Protein AF-A0A942T7T0-F1 (afdb_monomer)

Foldseek 3Di:
DPDPVCVVLVVLLVVLLVQLVVLCVVPVVDDLVVSLVVSLCQQVVLLVCLVVDDPVLVVLCVDPVSCVRSPHDHDPVSSVSSNVSSVVSSVVVVVVVVVVVVD

Structure (mmCIF, N/CA/C/O backbone):
data_AF-A0A942T7T0-F1
#
_entry.id   AF-A0A942T7T0-F1
#
loop_
_atom_site.group_PDB
_atom_site.id
_atom_site.type_symbol
_atom_site.label_atom_id
_atom_site.label_alt_id
_atom_site.label_comp_id
_atom_site.label_asym_id
_atom_site.label_entity_id
_atom_site.label_seq_id
_atom_site.pdbx_PDB_ins_code
_atom_site.Cartn_x
_atom_site.Cartn_y
_atom_site.Cartn_z
_atom_site.occupancy
_atom_site.B_iso_or_equiv
_atom_site.auth_seq_id
_atom_site.auth_comp_id
_atom_site.auth_asym_id
_atom_site.auth_atom_id
_atom_site.pdbx_PDB_model_num
ATOM 1 N N . MET A 1 1 ? 23.945 5.299 4.711 1.00 52.44 1 MET A N 1
ATOM 2 C CA . MET A 1 1 ? 23.262 4.525 3.656 1.00 52.44 1 MET A CA 1
ATOM 3 C C . MET A 1 1 ? 22.409 3.488 4.354 1.00 52.44 1 MET A C 1
ATOM 5 O O . MET A 1 1 ? 22.953 2.742 5.158 1.00 52.44 1 MET A O 1
ATOM 9 N N . LEU A 1 2 ? 21.089 3.521 4.168 1.00 56.84 2 LEU A N 1
ATOM 10 C CA . LEU A 1 2 ? 20.226 2.470 4.708 1.00 56.84 2 LEU A CA 1
ATOM 11 C C . LEU A 1 2 ? 20.533 1.166 3.955 1.00 56.84 2 LEU A C 1
ATOM 13 O O . LEU A 1 2 ? 20.791 1.235 2.752 1.00 56.84 2 LEU A O 1
ATOM 17 N N . PRO A 1 3 ? 20.547 0.001 4.626 1.00 74.06 3 PRO A N 1
ATOM 18 C CA . PRO A 1 3 ? 20.703 -1.277 3.942 1.00 74.06 3 PRO A CA 1
ATOM 19 C C . PRO A 1 3 ? 19.660 -1.373 2.814 1.00 74.06 3 PRO A C 1
ATOM 21 O O . PRO A 1 3 ? 18.491 -1.104 3.098 1.00 74.06 3 PRO A O 1
ATOM 24 N N . PRO A 1 4 ? 20.027 -1.753 1.575 1.00 65.62 4 PRO A N 1
ATOM 25 C CA . PRO A 1 4 ? 19.097 -1.801 0.437 1.00 65.62 4 PRO A CA 1
ATOM 26 C C . PRO A 1 4 ? 17.852 -2.638 0.745 1.00 65.62 4 PRO A C 1
ATOM 28 O O . PRO A 1 4 ? 16.728 -2.227 0.496 1.00 65.62 4 PRO A O 1
ATOM 31 N N . PHE A 1 5 ? 18.057 -3.749 1.456 1.00 62.66 5 PHE A N 1
ATOM 32 C CA . PHE A 1 5 ? 16.984 -4.591 1.965 1.00 62.66 5 PHE A CA 1
ATOM 33 C C . PHE A 1 5 ? 16.004 -3.822 2.863 1.00 62.66 5 PHE A C 1
ATOM 35 O O . PHE A 1 5 ? 14.798 -3.988 2.747 1.00 62.66 5 PHE A O 1
ATOM 42 N N . LEU A 1 6 ? 16.485 -2.960 3.757 1.00 62.91 6 LEU A N 1
ATOM 43 C CA . LEU A 1 6 ? 15.595 -2.206 4.634 1.00 62.91 6 LEU A CA 1
ATOM 44 C C . LEU A 1 6 ? 14.839 -1.117 3.865 1.00 62.91 6 LEU A C 1
ATOM 46 O O . LEU A 1 6 ? 13.671 -0.892 4.151 1.00 62.91 6 LEU A O 1
ATOM 50 N N . ALA A 1 7 ? 15.489 -0.466 2.898 1.00 67.88 7 ALA A N 1
ATOM 51 C CA . ALA A 1 7 ? 14.874 0.581 2.088 1.00 67.88 7 ALA A CA 1
ATOM 52 C C . ALA A 1 7 ? 13.739 0.032 1.207 1.00 67.88 7 ALA A C 1
ATOM 54 O O . ALA A 1 7 ? 12.646 0.597 1.222 1.00 67.88 7 ALA A O 1
ATOM 55 N N . ASP A 1 8 ? 13.964 -1.102 0.539 1.00 64.88 8 ASP A N 1
ATOM 56 C CA . ASP A 1 8 ? 12.968 -1.706 -0.354 1.00 64.88 8 ASP A CA 1
ATOM 57 C C . ASP A 1 8 ? 11.800 -2.314 0.441 1.00 64.88 8 ASP A C 1
ATOM 59 O O . ASP A 1 8 ? 10.637 -2.010 0.193 1.00 64.88 8 ASP A O 1
ATOM 63 N N . ASN A 1 9 ? 12.089 -3.099 1.490 1.00 69.69 9 ASN A N 1
ATOM 64 C CA . ASN A 1 9 ? 11.036 -3.747 2.283 1.00 69.69 9 ASN A CA 1
ATOM 65 C C . ASN A 1 9 ? 10.213 -2.743 3.116 1.00 69.69 9 ASN A C 1
ATOM 67 O O . ASN A 1 9 ? 9.014 -2.948 3.319 1.00 69.69 9 ASN A O 1
ATOM 71 N N . ALA A 1 10 ? 10.841 -1.684 3.643 1.00 72.88 10 ALA A N 1
ATOM 72 C CA . ALA A 1 10 ? 10.126 -0.678 4.427 1.00 72.88 10 ALA A CA 1
ATOM 73 C C . ALA A 1 10 ? 9.283 0.240 3.537 1.00 72.88 10 ALA A C 1
ATOM 75 O O . ALA A 1 10 ? 8.212 0.664 3.972 1.00 72.88 10 ALA A O 1
ATOM 76 N N . GLY A 1 11 ? 9.733 0.520 2.308 1.00 77.12 11 GLY A N 1
ATOM 77 C CA . GLY A 1 11 ? 8.985 1.307 1.330 1.00 77.12 11 GLY A CA 1
ATOM 78 C C . GLY A 1 11 ? 7.618 0.696 1.032 1.00 77.12 11 GLY A C 1
ATOM 79 O O . GLY A 1 11 ? 6.599 1.359 1.224 1.00 77.12 11 GLY A O 1
ATOM 80 N N . ASP A 1 12 ? 7.584 -0.589 0.681 1.00 79.19 12 ASP A N 1
ATOM 81 C CA . ASP A 1 12 ? 6.341 -1.309 0.371 1.00 79.19 12 ASP A CA 1
ATOM 82 C C . ASP A 1 12 ? 5.387 -1.382 1.564 1.00 79.19 12 ASP A C 1
ATOM 84 O O . ASP A 1 12 ? 4.179 -1.162 1.436 1.00 79.19 12 ASP A O 1
ATOM 88 N N . ALA A 1 13 ? 5.926 -1.659 2.755 1.00 76.88 13 ALA A N 1
ATOM 89 C CA . ALA A 1 13 ? 5.135 -1.715 3.978 1.00 76.88 13 ALA A CA 1
ATOM 90 C C . ALA A 1 13 ? 4.528 -0.343 4.328 1.00 76.88 13 ALA A C 1
ATOM 92 O O . ALA A 1 13 ? 3.352 -0.263 4.697 1.00 76.88 13 ALA A O 1
ATOM 93 N N . LEU A 1 14 ? 5.301 0.740 4.183 1.00 79.88 14 LEU A N 1
ATOM 94 C CA . LEU A 1 14 ? 4.831 2.111 4.401 1.00 79.88 14 LEU A CA 1
ATOM 95 C C . LEU A 1 14 ? 3.800 2.531 3.354 1.00 79.88 14 LEU A C 1
ATOM 97 O O . LEU A 1 14 ? 2.793 3.148 3.705 1.00 79.88 14 LEU A O 1
ATOM 101 N N . TRP A 1 15 ? 4.013 2.169 2.090 1.00 84.31 15 TRP A N 1
ATOM 102 C CA . TRP A 1 15 ? 3.068 2.442 1.015 1.00 84.31 15 TRP A CA 1
ATOM 103 C C . TRP A 1 15 ? 1.729 1.730 1.255 1.00 84.31 15 TRP A C 1
ATOM 105 O O . TRP A 1 15 ? 0.676 2.366 1.205 1.00 84.31 15 TRP A O 1
ATOM 115 N N . ALA A 1 16 ? 1.745 0.452 1.643 1.00 82.81 16 ALA A N 1
ATOM 116 C CA . ALA A 1 16 ? 0.522 -0.270 1.998 1.00 82.81 16 ALA A CA 1
ATOM 117 C C . ALA A 1 16 ? -0.181 0.320 3.228 1.00 82.81 16 ALA A C 1
ATOM 119 O O . ALA A 1 16 ? -1.412 0.407 3.266 1.00 82.81 16 ALA A O 1
ATOM 120 N N . MET A 1 17 ? 0.584 0.784 4.220 1.00 78.94 17 MET A N 1
ATOM 121 C CA . MET A 1 17 ? 0.020 1.500 5.363 1.00 78.94 17 MET A CA 1
ATOM 122 C C . MET A 1 17 ? -0.643 2.817 4.929 1.00 78.94 17 MET A C 1
ATOM 124 O O . MET A 1 17 ? -1.728 3.141 5.413 1.00 78.94 17 MET A O 1
ATOM 128 N N . MET A 1 18 ? -0.049 3.551 3.984 1.00 85.31 18 MET A N 1
ATOM 129 C CA . MET A 1 18 ? -0.628 4.771 3.413 1.00 85.31 18 MET A CA 1
ATOM 130 C C . MET A 1 18 ? -1.946 4.489 2.681 1.00 85.31 18 MET A C 1
ATOM 132 O O . MET A 1 18 ? -2.916 5.224 2.876 1.00 85.31 18 MET A O 1
ATOM 136 N N . VAL A 1 19 ? -2.020 3.403 1.905 1.00 84.75 19 VAL A N 1
ATOM 137 C CA . VAL A 1 19 ? -3.263 2.951 1.255 1.00 84.75 19 VAL A CA 1
ATOM 138 C C . VAL A 1 19 ? -4.345 2.660 2.300 1.00 84.75 19 VAL A C 1
ATOM 140 O O . VAL A 1 19 ? -5.462 3.173 2.184 1.00 84.75 19 VAL A O 1
ATOM 143 N N . TYR A 1 20 ? -4.008 1.921 3.363 1.00 84.81 20 TYR A N 1
ATOM 144 C CA . TYR A 1 20 ? -4.932 1.654 4.470 1.00 84.81 20 TYR A CA 1
ATOM 145 C C . TYR A 1 20 ? -5.447 2.931 5.134 1.00 84.81 20 TYR A C 1
ATOM 147 O O . TYR A 1 20 ? -6.656 3.084 5.327 1.00 84.81 20 TYR A O 1
ATOM 155 N N . LEU A 1 21 ? -4.553 3.867 5.454 1.00 81.31 21 LEU A N 1
ATOM 156 C CA . LEU A 1 21 ? -4.927 5.148 6.050 1.00 81.31 21 LEU A CA 1
ATOM 157 C C . LEU A 1 21 ? -5.815 5.974 5.111 1.00 81.31 21 LEU A C 1
ATOM 159 O O . LEU A 1 21 ? -6.780 6.578 5.576 1.00 81.31 21 LEU A O 1
ATOM 163 N N . GLY A 1 22 ? -5.554 5.946 3.801 1.00 86.06 22 GLY A N 1
ATOM 164 C CA . GLY A 1 22 ? -6.406 6.576 2.791 1.00 86.06 22 GLY A CA 1
ATOM 165 C C . GLY A 1 22 ? -7.830 6.016 2.802 1.00 86.06 22 GLY A C 1
ATOM 166 O O . GLY A 1 22 ? -8.800 6.771 2.915 1.00 86.06 22 GLY A O 1
ATOM 167 N N . PHE A 1 23 ? -7.977 4.688 2.787 1.00 83.25 23 PHE A N 1
ATOM 168 C CA . PHE A 1 23 ? -9.291 4.053 2.923 1.00 83.25 23 PHE A CA 1
ATOM 169 C C . PHE A 1 23 ? -9.941 4.346 4.274 1.00 83.25 23 PHE A C 1
ATOM 171 O O . PHE A 1 23 ? -11.150 4.572 4.334 1.00 83.25 23 PHE A O 1
ATOM 178 N N . ARG A 1 24 ? -9.164 4.379 5.359 1.00 80.25 24 ARG A N 1
ATOM 179 C CA . ARG A 1 24 ? -9.676 4.673 6.699 1.00 80.25 24 ARG A CA 1
ATOM 180 C C . ARG A 1 24 ? -10.186 6.107 6.821 1.00 80.25 24 ARG A C 1
ATOM 182 O O . ARG A 1 24 ? -11.228 6.313 7.444 1.00 80.25 24 ARG A O 1
ATOM 189 N N . PHE A 1 25 ? -9.501 7.062 6.198 1.00 83.50 25 PHE A N 1
ATOM 190 C CA . PHE A 1 25 ? -9.921 8.458 6.115 1.00 83.50 25 PHE A CA 1
ATOM 191 C C . PHE A 1 25 ? -11.234 8.598 5.331 1.00 83.50 25 PHE A C 1
ATOM 193 O O . PHE A 1 25 ? -12.191 9.190 5.829 1.00 83.50 25 PHE A O 1
ATOM 200 N N . LEU A 1 26 ? -11.327 7.973 4.151 1.00 81.38 26 LEU A N 1
ATOM 201 C CA . LEU A 1 26 ? -12.543 7.993 3.325 1.00 81.38 26 LEU A CA 1
ATOM 202 C C . LEU A 1 26 ? -13.727 7.272 3.993 1.00 81.38 26 LEU A C 1
ATOM 204 O O . LEU A 1 26 ? -14.879 7.685 3.862 1.00 81.38 26 LEU A O 1
ATOM 208 N N . LEU A 1 27 ? -13.454 6.196 4.732 1.00 79.19 27 LEU A N 1
ATOM 209 C CA . LEU A 1 27 ? -14.456 5.328 5.350 1.00 79.19 27 LEU A CA 1
ATOM 210 C C . LEU A 1 27 ? -14.480 5.471 6.874 1.00 79.19 27 LEU A C 1
ATOM 212 O O . LEU A 1 27 ? -14.704 4.492 7.592 1.00 79.19 27 LEU A O 1
ATOM 216 N N . PHE A 1 28 ? -14.301 6.692 7.387 1.00 72.06 28 PHE A N 1
ATOM 217 C CA . PHE A 1 28 ? -14.153 6.928 8.827 1.00 72.06 28 PHE A CA 1
ATOM 218 C C . PHE A 1 28 ? -15.335 6.401 9.673 1.00 72.06 28 PHE A C 1
ATOM 220 O O . PHE A 1 28 ? -15.141 5.990 10.818 1.00 72.06 28 PHE A O 1
ATOM 227 N N . ARG A 1 29 ? -16.552 6.349 9.102 1.00 67.12 29 ARG A N 1
ATOM 228 C CA . ARG A 1 29 ? -17.776 5.816 9.745 1.00 67.12 29 ARG A CA 1
ATOM 229 C C . ARG A 1 29 ? -17.997 4.311 9.578 1.00 67.12 29 ARG A C 1
ATOM 231 O O . ARG A 1 29 ? -18.912 3.768 10.195 1.00 67.12 29 ARG A O 1
ATOM 238 N N . LYS A 1 30 ? -17.254 3.633 8.703 1.00 74.88 30 LYS A N 1
ATOM 239 C CA . LYS A 1 30 ? -17.436 2.195 8.443 1.00 74.88 30 LYS A CA 1
ATOM 240 C C . LYS A 1 30 ? -16.520 1.367 9.350 1.00 74.88 30 LYS A C 1
ATOM 242 O O . LYS A 1 30 ? -15.624 1.887 10.008 1.00 74.88 30 LYS A O 1
ATOM 247 N N . ARG A 1 31 ? -16.779 0.057 9.414 1.00 79.06 31 ARG A N 1
ATOM 248 C CA . ARG A 1 31 ? -16.013 -0.882 10.248 1.00 79.06 31 ARG A CA 1
ATOM 249 C C . ARG A 1 31 ? -14.552 -0.932 9.781 1.00 79.06 31 ARG A C 1
ATOM 251 O O . ARG A 1 31 ? -14.310 -0.979 8.579 1.00 79.06 31 ARG A O 1
ATOM 258 N N . ILE A 1 32 ? -13.609 -1.032 10.725 1.00 77.88 32 ILE A N 1
ATOM 259 C CA . ILE A 1 32 ? -12.165 -1.215 10.453 1.00 77.88 32 ILE A CA 1
ATOM 260 C C . ILE A 1 32 ? -11.923 -2.347 9.444 1.00 77.88 32 ILE A C 1
ATOM 262 O O . ILE A 1 32 ? -11.149 -2.196 8.505 1.00 77.88 32 ILE A O 1
ATOM 266 N N . LEU A 1 33 ? -12.653 -3.459 9.593 1.00 78.19 33 LEU A N 1
ATOM 267 C CA . LEU A 1 33 ? -12.557 -4.615 8.697 1.00 78.19 33 LEU A CA 1
ATOM 268 C C . LEU A 1 33 ? -12.846 -4.268 7.230 1.00 78.19 33 LEU A C 1
ATOM 270 O O . LEU A 1 33 ? -12.251 -4.863 6.341 1.00 78.19 33 LEU A O 1
ATOM 274 N N . THR A 1 34 ? -13.728 -3.302 6.960 1.00 82.81 34 THR A N 1
ATOM 275 C CA . 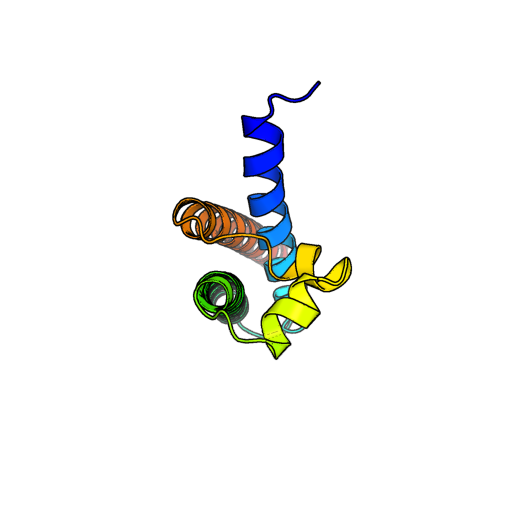THR A 1 34 ? -14.033 -2.872 5.591 1.00 82.81 34 THR A CA 1
ATOM 276 C C . THR A 1 34 ? -12.848 -2.135 4.970 1.00 82.81 34 THR A C 1
ATOM 278 O O . THR A 1 34 ? -12.486 -2.436 3.838 1.00 82.81 34 THR A O 1
ATOM 281 N N . ALA A 1 35 ? -12.214 -1.217 5.706 1.00 83.12 35 ALA A N 1
ATOM 282 C CA . ALA A 1 35 ? -11.021 -0.515 5.227 1.00 83.12 35 ALA A CA 1
ATOM 283 C C . ALA A 1 35 ? -9.845 -1.485 5.020 1.00 83.12 35 ALA A C 1
ATOM 285 O O . ALA A 1 35 ? -9.158 -1.408 4.004 1.00 83.12 35 ALA A O 1
ATOM 286 N N . LEU A 1 36 ? -9.669 -2.446 5.934 1.00 85.12 36 LEU A N 1
ATOM 287 C CA . LEU A 1 36 ? -8.661 -3.504 5.839 1.00 85.12 36 LEU A CA 1
ATOM 288 C C . LEU A 1 36 ? -8.842 -4.335 4.559 1.00 85.12 36 LEU A C 1
ATOM 290 O O . LEU A 1 36 ? -7.915 -4.435 3.758 1.00 85.12 36 LEU A O 1
ATOM 294 N N . LEU A 1 37 ? -10.040 -4.888 4.343 1.00 85.75 37 LEU A N 1
ATOM 295 C CA . LEU A 1 37 ? -10.327 -5.729 3.176 1.00 85.75 37 LEU A CA 1
ATOM 296 C C . LEU A 1 37 ? -10.185 -4.963 1.860 1.00 85.75 37 LEU A C 1
ATOM 298 O O . LEU A 1 37 ? -9.604 -5.491 0.919 1.00 85.75 37 LEU A O 1
ATOM 302 N N . LEU A 1 38 ? -10.675 -3.721 1.793 1.00 86.75 38 LEU A N 1
ATOM 303 C CA . LEU A 1 38 ? -10.537 -2.897 0.590 1.00 86.75 38 LEU A CA 1
ATOM 304 C C . LEU A 1 38 ? -9.074 -2.597 0.269 1.00 86.75 38 LEU A C 1
ATOM 306 O O . LEU A 1 38 ? -8.688 -2.680 -0.891 1.00 86.75 38 LEU A O 1
ATOM 310 N N . SER A 1 39 ? -8.261 -2.319 1.289 1.00 85.75 39 SER A N 1
ATOM 311 C CA . SER A 1 39 ? -6.825 -2.080 1.111 1.00 85.75 39 SER A CA 1
ATOM 312 C C . SER A 1 39 ? -6.116 -3.326 0.587 1.00 85.75 39 SER A C 1
ATOM 314 O O . SER A 1 39 ? -5.353 -3.227 -0.366 1.00 85.75 39 SER A O 1
ATOM 316 N N . LEU A 1 40 ? -6.420 -4.505 1.146 1.00 86.38 40 LEU A N 1
ATOM 317 C CA . LEU A 1 40 ? -5.855 -5.773 0.671 1.00 86.38 40 LEU A CA 1
ATOM 318 C C . LEU A 1 40 ? -6.254 -6.067 -0.775 1.00 86.38 40 LEU A C 1
ATOM 320 O O . LEU A 1 40 ? -5.391 -6.370 -1.593 1.00 86.38 40 LEU A O 1
ATOM 324 N N . ILE A 1 41 ? -7.546 -5.953 -1.097 1.00 88.88 41 ILE A N 1
ATOM 325 C CA . ILE A 1 41 ? -8.053 -6.190 -2.456 1.00 88.88 41 ILE A CA 1
ATOM 326 C C . ILE A 1 41 ? -7.412 -5.212 -3.441 1.00 88.88 41 ILE A C 1
ATOM 328 O O . ILE A 1 41 ? -7.043 -5.613 -4.541 1.00 88.88 41 ILE A O 1
ATOM 332 N N . PHE A 1 42 ? -7.251 -3.948 -3.051 1.00 87.44 42 PHE A N 1
ATOM 333 C CA . PHE A 1 42 ? -6.628 -2.930 -3.887 1.00 87.44 42 PHE A CA 1
ATOM 334 C C . PHE A 1 42 ? -5.145 -3.229 -4.143 1.00 87.44 42 PHE A C 1
ATOM 33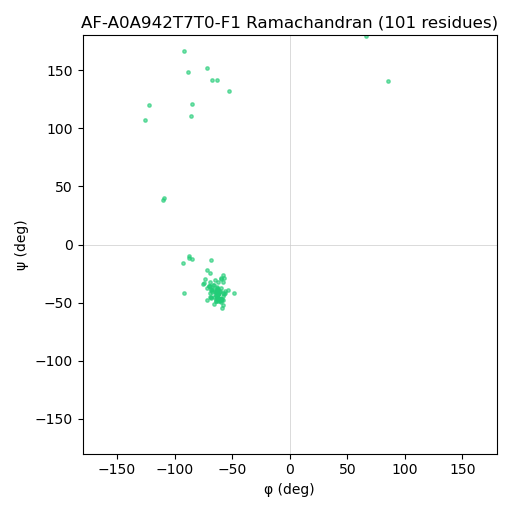6 O O . PHE A 1 42 ? -4.736 -3.291 -5.300 1.00 87.44 42 PHE A O 1
ATOM 343 N N . SER A 1 43 ? -4.357 -3.487 -3.093 1.00 86.62 43 SER A N 1
ATOM 344 C CA . SER A 1 43 ? -2.932 -3.821 -3.222 1.00 86.62 43 SER A CA 1
ATOM 345 C C . SER A 1 43 ? -2.712 -5.112 -4.015 1.00 86.62 43 SER A C 1
ATOM 347 O O . SER A 1 43 ? -1.862 -5.154 -4.898 1.00 86.62 43 SER A O 1
ATOM 349 N N . PHE A 1 44 ? -3.517 -6.151 -3.775 1.00 86.06 44 PHE A N 1
ATOM 350 C CA . PHE A 1 44 ? -3.431 -7.397 -4.543 1.00 86.06 44 PHE A CA 1
ATOM 351 C C . PHE A 1 44 ? -3.865 -7.179 -5.993 1.00 86.06 44 PHE A C 1
ATOM 353 O O . PHE A 1 44 ? -3.247 -7.718 -6.903 1.00 86.06 44 PHE A O 1
ATOM 360 N N . GLY A 1 45 ? -4.903 -6.373 -6.230 1.00 86.56 45 GLY A N 1
ATOM 361 C CA . GLY A 1 45 ? -5.350 -6.013 -7.573 1.00 86.56 45 GLY A CA 1
ATOM 362 C C . GLY A 1 45 ? -4.266 -5.296 -8.376 1.00 86.56 45 GLY A C 1
ATOM 363 O O . GLY A 1 45 ? -4.117 -5.570 -9.566 1.00 86.56 45 GLY A O 1
ATOM 364 N N . ILE A 1 46 ? -3.476 -4.436 -7.729 1.00 83.94 46 ILE A N 1
ATOM 365 C CA . ILE A 1 46 ? -2.319 -3.782 -8.348 1.00 83.94 46 ILE A CA 1
ATOM 366 C C . ILE A 1 46 ? -1.251 -4.810 -8.730 1.00 83.94 46 ILE A C 1
ATOM 368 O O . ILE A 1 46 ? -0.839 -4.829 -9.889 1.00 83.94 46 ILE A O 1
ATOM 372 N N . GLU A 1 47 ? -0.876 -5.710 -7.823 1.00 86.12 47 GLU A N 1
ATOM 373 C CA . GLU A 1 47 ? 0.093 -6.777 -8.112 1.00 86.12 47 GLU A CA 1
ATOM 374 C C . GLU A 1 47 ? -0.387 -7.706 -9.235 1.00 86.12 47 GLU A C 1
ATOM 376 O O . GLU A 1 47 ? 0.316 -7.945 -10.215 1.00 86.12 47 GLU A O 1
ATOM 381 N N . PHE A 1 48 ? -1.642 -8.159 -9.191 1.00 84.44 48 PHE A N 1
ATOM 382 C CA . PHE A 1 48 ? -2.215 -8.958 -10.277 1.00 84.44 48 PHE A CA 1
ATOM 383 C C . PHE A 1 48 ? -2.278 -8.191 -11.598 1.00 84.44 48 PHE A C 1
ATOM 385 O O . PHE A 1 48 ? -2.105 -8.790 -12.663 1.00 84.44 48 PHE A O 1
ATOM 392 N N . SER A 1 49 ? -2.466 -6.867 -11.559 1.00 82.44 49 SER A N 1
ATOM 393 C CA . SER A 1 49 ? -2.404 -6.048 -12.767 1.00 82.44 49 SER A CA 1
ATOM 394 C C . SER A 1 49 ? -1.040 -6.155 -13.446 1.00 82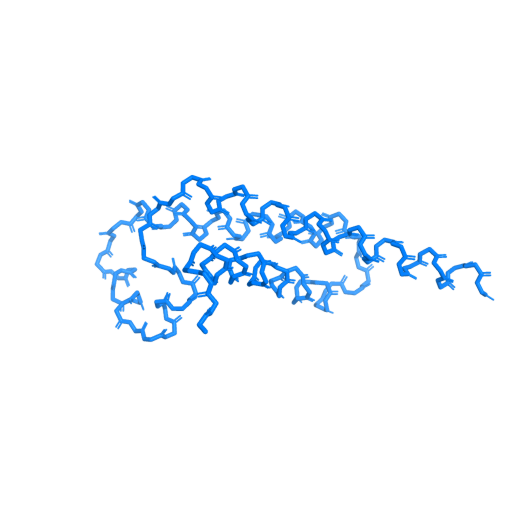.44 49 SER A C 1
ATOM 396 O O . SER A 1 49 ? -0.981 -6.038 -14.667 1.00 82.44 49 SER A O 1
ATOM 398 N N . GLN A 1 50 ? 0.054 -6.404 -12.716 1.00 79.94 50 GLN A N 1
ATOM 399 C CA . GLN A 1 50 ? 1.403 -6.554 -13.281 1.00 79.94 50 GLN A CA 1
ATOM 400 C C . GLN A 1 50 ? 1.571 -7.826 -14.114 1.00 79.94 50 GLN A C 1
ATOM 402 O O . GLN A 1 50 ? 2.369 -7.830 -15.052 1.00 79.94 50 GLN A O 1
ATOM 407 N N . LEU A 1 51 ? 0.771 -8.866 -13.869 1.00 82.62 51 LEU A N 1
ATOM 408 C CA . LEU A 1 51 ? 0.681 -10.024 -14.768 1.00 82.62 51 LEU A CA 1
ATOM 409 C C . LEU A 1 51 ? -0.056 -9.679 -16.071 1.00 82.62 51 LEU A C 1
ATOM 411 O O . LEU A 1 51 ? 0.131 -10.333 -17.096 1.00 82.62 51 LEU A O 1
ATOM 415 N N . TYR A 1 52 ? -0.871 -8.624 -16.051 1.00 82.12 52 TYR A N 1
ATOM 416 C CA . TYR A 1 52 ? -1.564 -8.115 -17.221 1.00 82.12 52 TYR A CA 1
ATOM 417 C C . TYR A 1 52 ? -0.665 -7.132 -17.993 1.00 82.12 52 TYR A C 1
ATOM 419 O O . TYR A 1 52 ? -0.357 -6.026 -17.544 1.00 82.12 52 TYR A O 1
ATOM 427 N N . GLN A 1 53 ? -0.223 -7.553 -19.179 1.00 82.12 53 GLN A N 1
ATOM 428 C CA . GLN A 1 53 ? 0.768 -6.854 -20.013 1.00 82.12 53 GLN A CA 1
ATOM 429 C C . GLN A 1 53 ? 0.143 -6.244 -21.278 1.00 82.12 53 GLN A C 1
ATOM 431 O O . GLN A 1 53 ? 0.705 -6.301 -22.371 1.00 82.12 53 GLN A O 1
ATOM 436 N N . ALA A 1 54 ? -1.056 -5.673 -21.156 1.00 84.88 54 ALA A N 1
ATOM 437 C CA . ALA A 1 54 ? -1.697 -4.984 -22.273 1.00 84.88 54 AL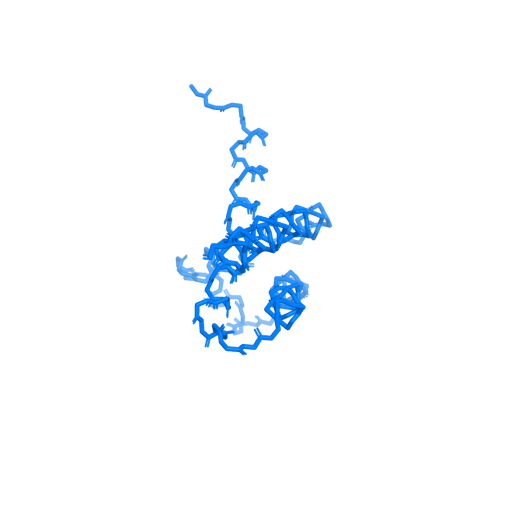A A CA 1
ATOM 438 C C . ALA A 1 54 ? -1.016 -3.638 -22.589 1.00 84.88 54 ALA A C 1
ATOM 440 O O . ALA 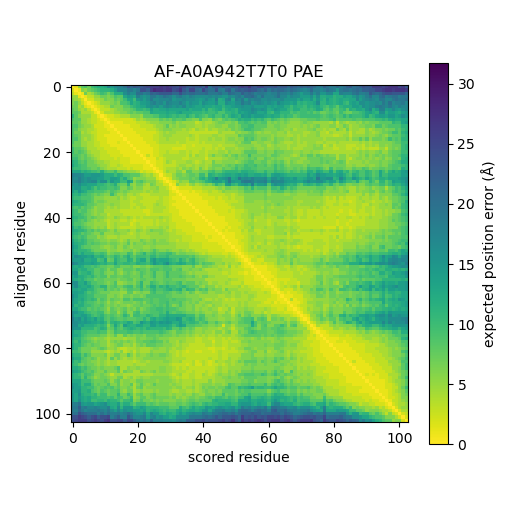A 1 54 ? -0.498 -2.954 -21.706 1.00 84.88 54 ALA A O 1
ATOM 441 N N . GLY A 1 55 ? -1.078 -3.204 -23.853 1.00 83.88 55 GLY A N 1
ATOM 442 C CA . GLY A 1 55 ? -0.431 -1.962 -24.297 1.00 83.88 55 GLY A CA 1
ATOM 443 C C . GLY A 1 55 ? -0.861 -0.717 -23.509 1.00 83.88 55 GLY A C 1
ATOM 444 O O . GLY A 1 55 ? -0.018 0.096 -23.147 1.00 83.88 55 GLY A O 1
ATOM 445 N N . TRP A 1 56 ? -2.147 -0.595 -23.165 1.00 85.50 56 TRP A N 1
ATOM 446 C CA . TRP A 1 56 ? -2.671 0.552 -22.413 1.00 85.50 56 TRP A CA 1
ATOM 447 C C . TRP A 1 56 ? -2.169 0.601 -20.962 1.00 85.50 56 TRP A C 1
ATOM 449 O O . TRP A 1 56 ? -1.837 1.674 -20.465 1.00 85.50 56 TRP A O 1
ATOM 459 N N . ILE A 1 57 ? -2.065 -0.544 -20.276 1.00 82.44 57 ILE A N 1
ATOM 460 C CA . ILE A 1 57 ? -1.608 -0.568 -18.879 1.00 82.44 57 ILE A CA 1
ATOM 461 C C . ILE A 1 57 ? -0.099 -0.346 -18.802 1.00 82.44 57 ILE A C 1
ATOM 463 O O . ILE A 1 57 ? 0.386 0.346 -17.909 1.00 82.44 57 ILE A O 1
ATOM 467 N N . ASN A 1 58 ? 0.637 -0.841 -19.796 1.00 83.19 58 ASN A N 1
ATOM 468 C CA . ASN A 1 58 ? 2.065 -0.588 -19.917 1.00 83.19 58 ASN A CA 1
ATOM 469 C C . ASN A 1 58 ? 2.368 0.876 -20.275 1.00 83.19 58 ASN A C 1
ATOM 471 O O . ASN A 1 58 ? 3.349 1.418 -19.774 1.00 83.19 58 ASN A O 1
ATOM 475 N N . GLN A 1 59 ? 1.507 1.558 -21.042 1.00 85.50 59 GLN A N 1
ATOM 476 C CA . GLN A 1 59 ? 1.608 3.013 -21.234 1.00 85.50 59 GLN A CA 1
ATOM 477 C C . GLN A 1 59 ? 1.432 3.779 -19.919 1.00 85.50 59 GLN A C 1
ATOM 479 O O . GLN A 1 59 ? 2.205 4.693 -19.643 1.00 85.50 59 GLN A O 1
ATOM 484 N N . ILE A 1 60 ? 0.470 3.380 -19.078 1.00 82.69 60 ILE A N 1
ATOM 485 C CA . ILE A 1 60 ? 0.280 3.988 -17.753 1.00 82.69 60 ILE A CA 1
ATOM 486 C C . ILE A 1 60 ? 1.513 3.740 -16.876 1.00 82.69 60 ILE A C 1
ATOM 488 O O . ILE A 1 60 ? 2.027 4.693 -16.295 1.00 82.69 60 ILE A O 1
ATOM 492 N N . ARG A 1 61 ? 2.049 2.511 -16.837 1.00 82.31 61 ARG A N 1
ATOM 493 C CA . ARG A 1 61 ? 3.312 2.195 -16.133 1.00 82.31 61 ARG A CA 1
ATOM 494 C C . ARG A 1 61 ? 4.512 2.984 -16.647 1.00 82.31 61 ARG A C 1
ATOM 496 O O . ARG A 1 61 ? 5.423 3.255 -15.881 1.00 82.31 61 ARG A O 1
ATOM 503 N N . GLY A 1 62 ? 4.512 3.363 -17.923 1.00 81.62 62 GLY A N 1
ATOM 504 C CA . GLY A 1 62 ? 5.540 4.224 -18.506 1.00 81.62 62 GLY A CA 1
ATOM 505 C C . GLY A 1 62 ? 5.515 5.666 -17.983 1.00 81.62 62 GLY A C 1
ATOM 506 O O . GLY A 1 62 ? 6.468 6.407 -18.205 1.00 81.62 62 GLY A O 1
ATOM 507 N N . THR A 1 63 ? 4.453 6.082 -17.285 1.00 87.00 63 THR A N 1
ATOM 508 C CA . THR A 1 63 ? 4.387 7.390 -16.617 1.00 87.00 63 THR A CA 1
ATOM 509 C C . THR A 1 63 ? 4.958 7.312 -15.202 1.00 87.00 63 THR A C 1
ATOM 511 O O . THR A 1 63 ? 4.800 6.304 -14.523 1.00 87.00 63 THR A O 1
ATOM 514 N N . VAL A 1 64 ? 5.556 8.402 -14.708 1.00 83.06 64 VAL A N 1
ATOM 515 C CA . VAL A 1 64 ? 6.140 8.458 -13.350 1.00 83.06 64 VAL A CA 1
ATOM 516 C C . VAL A 1 64 ? 5.115 8.100 -12.266 1.00 83.06 64 VAL A C 1
ATOM 518 O O . VAL A 1 64 ? 5.422 7.355 -11.341 1.00 83.06 64 VAL A O 1
ATOM 521 N N . LEU A 1 65 ? 3.877 8.589 -12.397 1.00 77.88 65 LEU A N 1
ATOM 522 C CA . LEU A 1 65 ? 2.800 8.285 -11.450 1.00 77.88 65 LEU A CA 1
ATOM 523 C C . LEU A 1 65 ? 2.357 6.822 -11.537 1.00 77.88 65 LEU A C 1
ATOM 525 O O . LEU A 1 65 ? 2.132 6.189 -10.510 1.00 77.88 65 LEU A O 1
ATOM 529 N N . GLY A 1 66 ? 2.247 6.274 -12.748 1.00 80.88 66 GLY A N 1
ATOM 530 C CA . GLY A 1 66 ? 1.880 4.875 -12.935 1.00 80.88 66 GLY A CA 1
ATOM 531 C C . GLY A 1 66 ? 2.967 3.918 -12.460 1.00 80.88 66 GLY A C 1
ATOM 532 O O . GLY A 1 66 ? 2.631 2.932 -11.823 1.00 80.88 66 GLY A O 1
ATOM 533 N N . ALA A 1 67 ? 4.246 4.226 -12.676 1.00 80.62 67 ALA A N 1
ATOM 534 C CA . ALA A 1 67 ? 5.361 3.462 -12.116 1.00 80.62 67 ALA A CA 1
ATOM 535 C C . ALA A 1 67 ? 5.341 3.466 -10.576 1.00 80.62 67 ALA A C 1
ATOM 537 O O . ALA A 1 67 ? 5.559 2.428 -9.957 1.00 80.62 67 ALA A O 1
ATOM 538 N N . LEU A 1 68 ? 5.018 4.610 -9.958 1.00 76.88 68 LEU A N 1
ATOM 539 C CA . LEU A 1 68 ? 4.949 4.747 -8.499 1.00 76.88 68 LEU A CA 1
ATOM 540 C C . LEU A 1 68 ? 3.762 3.992 -7.879 1.00 76.88 68 LEU A C 1
ATOM 542 O O . LEU A 1 68 ? 3.867 3.497 -6.761 1.00 76.88 68 LEU A O 1
ATOM 546 N N . VAL A 1 69 ? 2.621 3.943 -8.573 1.00 75.75 69 VAL A N 1
ATOM 547 C CA . VAL A 1 69 ? 1.390 3.322 -8.054 1.00 75.75 69 VAL A CA 1
ATOM 548 C C . VAL A 1 69 ? 1.276 1.850 -8.438 1.00 75.75 69 VAL A C 1
ATOM 550 O O . VAL A 1 69 ? 0.832 1.052 -7.622 1.00 75.75 69 VAL A O 1
ATOM 553 N N . LEU A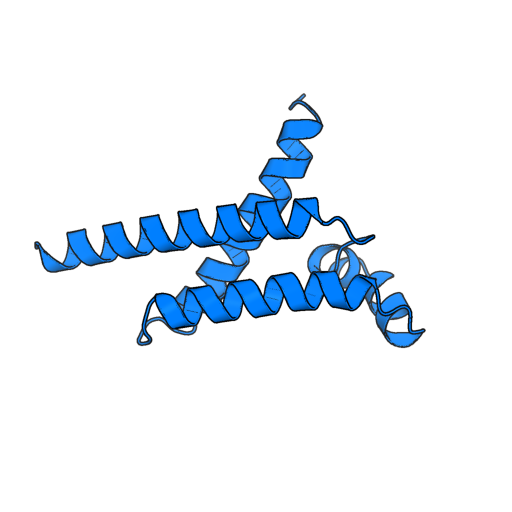 1 70 ? 1.622 1.491 -9.677 1.00 75.56 70 LEU A N 1
ATOM 554 C CA . LEU A 1 70 ? 1.464 0.134 -10.206 1.00 75.56 70 LEU A CA 1
ATOM 555 C C . LEU A 1 70 ? 2.707 -0.733 -10.023 1.00 75.56 70 LEU A C 1
ATOM 557 O O . LEU A 1 70 ? 2.595 -1.944 -10.191 1.00 75.56 70 LEU A O 1
ATOM 561 N N . GLY A 1 71 ? 3.861 -0.137 -9.722 1.00 73.94 71 GLY A N 1
ATOM 562 C CA . GLY A 1 71 ? 5.123 -0.853 -9.582 1.00 73.94 71 GLY A CA 1
ATOM 563 C C . GLY A 1 71 ? 5.639 -1.465 -10.888 1.00 73.94 71 GLY A C 1
ATOM 564 O O . GLY A 1 71 ? 5.026 -1.373 -11.961 1.00 73.94 71 GLY A O 1
ATOM 565 N N . HIS A 1 72 ? 6.803 -2.107 -10.786 1.00 69.31 72 HIS A N 1
ATOM 566 C CA . HIS A 1 72 ? 7.451 -2.811 -11.886 1.00 69.31 72 HIS A CA 1
ATOM 567 C C . HIS A 1 72 ? 7.761 -4.254 -11.494 1.00 69.31 72 HIS A C 1
ATOM 569 O O . HIS A 1 72 ? 8.736 -4.517 -10.799 1.00 69.31 72 HIS A O 1
ATOM 575 N N . GLY A 1 73 ? 6.989 -5.180 -12.059 1.00 73.75 73 GLY A N 1
ATOM 576 C CA . GLY A 1 73 ? 7.241 -6.611 -11.932 1.00 73.75 73 GLY A CA 1
ATOM 577 C C . GLY A 1 73 ? 6.647 -7.212 -10.664 1.00 73.75 73 GLY A C 1
ATOM 578 O O . GLY A 1 73 ? 6.685 -6.616 -9.601 1.00 73.75 73 GLY A O 1
ATOM 579 N N . PHE A 1 74 ? 6.118 -8.421 -10.826 1.00 76.69 74 PHE A N 1
ATOM 580 C CA . PHE A 1 74 ? 5.356 -9.118 -9.803 1.00 76.69 74 PHE A CA 1
ATOM 581 C C . PHE A 1 74 ? 6.268 -9.876 -8.845 1.00 76.69 74 PHE A C 1
ATOM 583 O O . PHE A 1 74 ? 6.987 -10.796 -9.260 1.00 76.69 74 PHE A O 1
ATOM 590 N N . LEU A 1 75 ? 6.194 -9.539 -7.558 1.00 77.12 75 LEU A N 1
ATOM 591 C CA . LEU A 1 75 ? 6.885 -10.257 -6.493 1.00 77.12 75 LEU A CA 1
ATOM 592 C C . LEU A 1 75 ? 5.874 -10.760 -5.463 1.00 77.12 75 LEU A C 1
ATOM 594 O O . LEU A 1 75 ? 5.219 -10.001 -4.761 1.00 77.12 75 LEU A O 1
ATOM 598 N N . MET A 1 76 ? 5.828 -12.080 -5.268 1.00 77.25 76 MET A N 1
ATOM 599 C CA . MET A 1 76 ? 4.995 -12.691 -4.218 1.00 77.25 76 MET A CA 1
ATOM 600 C C . MET A 1 76 ? 5.324 -12.171 -2.810 1.00 77.25 76 MET A C 1
ATOM 602 O O . MET A 1 76 ? 4.475 -12.188 -1.919 1.00 77.25 76 MET A O 1
ATOM 606 N N . VAL A 1 77 ? 6.561 -11.711 -2.605 1.00 79.81 77 VAL A N 1
ATOM 607 C CA . VAL A 1 77 ? 7.000 -11.105 -1.344 1.00 79.81 77 VAL A CA 1
ATOM 608 C C . VAL A 1 77 ? 6.250 -9.795 -1.076 1.00 79.81 77 VAL A C 1
ATOM 610 O O . VAL A 1 77 ? 5.960 -9.507 0.085 1.00 79.81 77 VAL A O 1
ATOM 613 N N . ASP A 1 78 ? 5.846 -9.059 -2.110 1.00 80.75 78 ASP A N 1
ATOM 614 C CA . ASP A 1 78 ? 5.150 -7.778 -1.962 1.00 80.75 78 ASP A CA 1
ATOM 615 C C . ASP A 1 78 ? 3.733 -7.990 -1.426 1.00 80.75 78 ASP A C 1
ATOM 617 O O . ASP A 1 78 ? 3.305 -7.277 -0.518 1.00 80.75 78 ASP A O 1
ATOM 621 N N . LEU A 1 79 ? 3.054 -9.074 -1.824 1.00 81.81 79 LEU A N 1
ATOM 622 C CA . LEU A 1 79 ? 1.779 -9.472 -1.212 1.00 81.81 79 LEU A CA 1
ATOM 623 C C . LEU A 1 79 ? 1.924 -9.706 0.300 1.00 81.81 79 LEU A C 1
ATOM 625 O O . LEU A 1 79 ? 1.058 -9.294 1.082 1.00 81.81 79 LEU A O 1
ATOM 629 N N . LEU A 1 80 ? 3.017 -10.346 0.729 1.00 80.75 80 LEU A N 1
ATOM 630 C CA . LEU A 1 80 ? 3.289 -10.574 2.148 1.00 80.75 80 LEU A CA 1
ATOM 631 C C . LEU A 1 80 ? 3.589 -9.252 2.873 1.00 80.75 80 LEU A C 1
ATOM 633 O O . LEU A 1 80 ? 3.020 -9.005 3.940 1.00 80.75 80 LEU A O 1
ATOM 637 N N . ARG A 1 81 ? 4.420 -8.381 2.285 1.00 83.75 81 ARG A N 1
ATOM 638 C CA . ARG A 1 81 ? 4.746 -7.048 2.829 1.00 83.75 81 ARG A CA 1
ATOM 639 C C . ARG A 1 81 ? 3.496 -6.189 2.995 1.00 83.75 81 ARG A C 1
ATOM 641 O O . ARG A 1 81 ? 3.279 -5.632 4.073 1.00 83.75 81 ARG A O 1
ATOM 648 N N . TYR A 1 82 ? 2.643 -6.137 1.975 1.00 83.12 82 TYR A N 1
ATOM 649 C CA . TYR A 1 82 ? 1.387 -5.389 2.002 1.00 83.12 82 TYR A CA 1
ATOM 650 C C . TYR A 1 82 ? 0.425 -5.935 3.051 1.00 83.12 82 TYR A C 1
ATOM 652 O O . TYR A 1 82 ? -0.163 -5.162 3.811 1.00 83.12 82 TYR A O 1
ATOM 660 N N . THR A 1 83 ? 0.324 -7.262 3.167 1.00 84.56 83 THR A N 1
ATOM 661 C CA . THR A 1 83 ? -0.491 -7.898 4.208 1.00 84.56 83 THR A CA 1
ATOM 662 C C . THR A 1 83 ? -0.008 -7.506 5.603 1.00 84.56 83 THR A C 1
ATOM 664 O O . THR A 1 83 ? -0.819 -7.100 6.436 1.00 84.56 83 THR A O 1
ATOM 667 N N . ILE A 1 84 ? 1.302 -7.562 5.860 1.00 85.06 84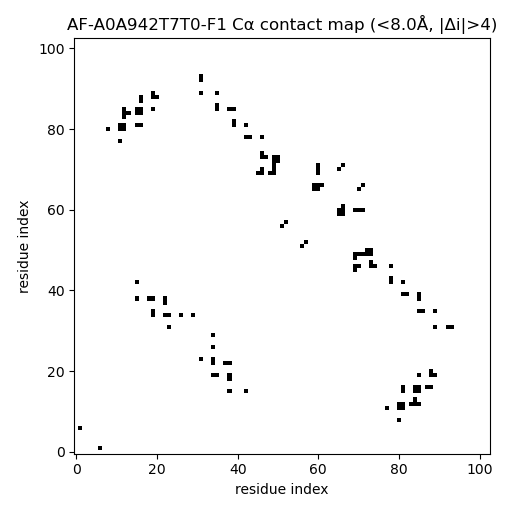 ILE A N 1
ATOM 668 C CA . ILE A 1 84 ? 1.885 -7.183 7.156 1.00 85.06 84 ILE A CA 1
ATOM 669 C C . ILE A 1 84 ? 1.655 -5.691 7.444 1.00 85.06 84 ILE A C 1
ATOM 671 O O . ILE A 1 84 ? 1.195 -5.352 8.535 1.00 85.06 84 ILE A O 1
ATOM 675 N N . GLY A 1 85 ? 1.907 -4.805 6.475 1.00 82.94 85 GLY A N 1
A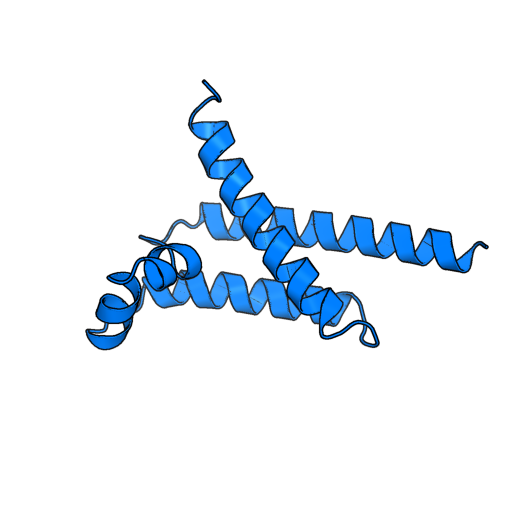TOM 676 C CA . GLY A 1 85 ? 1.716 -3.358 6.631 1.00 82.94 85 GLY A CA 1
ATOM 677 C C . GLY A 1 85 ? 0.267 -2.975 6.951 1.00 82.94 85 GLY A C 1
ATOM 678 O O . GLY A 1 85 ? 0.010 -2.244 7.911 1.00 82.94 85 GLY A O 1
ATOM 679 N N . ILE A 1 86 ? -0.697 -3.534 6.211 1.00 85.81 86 ILE A N 1
ATOM 680 C CA . ILE A 1 86 ? -2.134 -3.309 6.442 1.00 85.81 86 ILE A CA 1
ATOM 681 C C . ILE A 1 86 ? -2.567 -3.885 7.798 1.00 85.81 86 ILE A C 1
ATOM 683 O O . ILE A 1 86 ? -3.321 -3.240 8.531 1.00 85.81 86 ILE A O 1
ATOM 687 N N . MET A 1 87 ? -2.073 -5.070 8.173 1.00 85.19 87 MET A N 1
ATOM 688 C CA . MET A 1 87 ? -2.372 -5.679 9.473 1.00 85.19 87 MET A CA 1
ATOM 689 C C . MET A 1 87 ? -1.881 -4.807 10.631 1.00 85.19 87 MET A C 1
ATOM 691 O O . MET A 1 87 ? -2.660 -4.537 11.549 1.00 85.19 87 MET A O 1
ATOM 695 N N . ILE A 1 88 ? -0.644 -4.306 10.566 1.00 85.06 88 ILE A N 1
ATOM 696 C CA . ILE A 1 88 ? -0.088 -3.388 11.571 1.00 85.06 88 ILE A CA 1
ATOM 697 C C . ILE A 1 88 ? -0.924 -2.104 11.645 1.00 85.06 88 ILE A C 1
ATOM 699 O O . ILE A 1 88 ? -1.347 -1.718 12.737 1.00 85.06 88 ILE A O 1
ATOM 703 N N . GLY A 1 89 ? -1.239 -1.484 10.501 1.00 81.81 89 GLY A N 1
ATOM 704 C CA . GLY A 1 89 ? -2.077 -0.280 10.450 1.00 81.81 89 GLY A CA 1
ATOM 705 C C . GLY A 1 89 ? -3.458 -0.492 11.080 1.00 81.81 89 GLY A C 1
ATOM 706 O O . GLY A 1 89 ? -3.909 0.313 11.898 1.00 81.81 89 GLY A O 1
ATOM 707 N N . SER A 1 90 ? -4.100 -1.622 10.779 1.00 81.94 90 SER A N 1
ATOM 708 C CA . SER A 1 90 ? -5.403 -1.978 11.352 1.00 81.94 90 SER A CA 1
ATOM 709 C C . SER A 1 90 ? -5.350 -2.254 12.857 1.00 81.94 90 SER A C 1
ATOM 711 O O . SER A 1 90 ? -6.289 -1.924 13.587 1.00 81.94 90 SER A O 1
ATOM 713 N N . PHE A 1 91 ? -4.247 -2.830 13.342 1.00 85.38 91 PHE A N 1
ATOM 714 C CA . PHE A 1 91 ? -4.038 -3.095 14.759 1.00 85.38 91 PHE A CA 1
ATOM 715 C C . PHE A 1 91 ? -3.875 -1.789 15.542 1.00 85.38 91 PHE A C 1
ATOM 717 O O . PHE A 1 91 ? -4.553 -1.603 16.555 1.00 85.38 91 PHE A O 1
ATOM 724 N N . ILE A 1 92 ? -3.059 -0.859 15.035 1.00 84.06 92 ILE A N 1
ATOM 725 C CA . ILE A 1 92 ? -2.873 0.475 15.624 1.00 84.06 92 ILE A CA 1
ATOM 726 C C . ILE A 1 92 ? -4.207 1.230 15.674 1.00 84.06 92 ILE A C 1
ATOM 728 O O . ILE A 1 92 ? -4.575 1.756 16.723 1.00 84.06 92 ILE A O 1
ATOM 732 N N . ASP A 1 93 ? -4.970 1.232 14.580 1.00 81.81 93 ASP A N 1
ATOM 733 C CA . ASP A 1 93 ? -6.274 1.904 14.507 1.00 81.81 93 ASP A CA 1
ATOM 734 C C . ASP A 1 93 ? -7.292 1.291 15.491 1.00 81.81 93 ASP A C 1
ATOM 736 O O . ASP A 1 93 ? -7.997 2.002 16.212 1.00 81.81 93 ASP A O 1
ATOM 740 N N . LYS A 1 94 ? -7.306 -0.041 15.631 1.00 81.69 94 LYS A N 1
ATOM 741 C CA . LYS A 1 94 ? -8.131 -0.725 16.639 1.00 81.69 94 LYS A CA 1
ATOM 742 C C . LYS A 1 94 ? -7.730 -0.345 18.067 1.00 81.69 94 LYS A C 1
ATOM 744 O O . LYS A 1 94 ? -8.611 -0.145 18.908 1.00 81.69 94 LYS A O 1
ATOM 749 N N . MET A 1 95 ? -6.431 -0.248 18.356 1.00 83.00 95 MET A N 1
ATOM 750 C CA . MET A 1 95 ? -5.939 0.205 19.662 1.00 83.00 95 MET A CA 1
ATOM 751 C C . MET A 1 95 ? -6.325 1.664 19.936 1.00 83.00 95 MET A C 1
ATOM 753 O O . MET A 1 95 ? -6.801 1.960 21.032 1.00 83.00 95 MET A O 1
ATOM 757 N N . ALA A 1 96 ? -6.19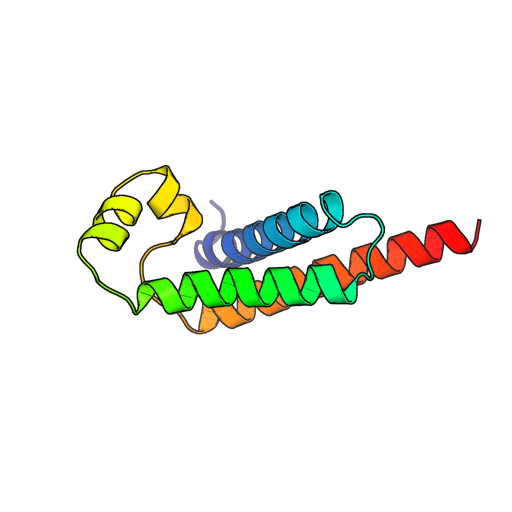6 2.548 18.944 1.00 80.25 96 ALA A N 1
ATOM 758 C CA . ALA A 1 96 ? -6.555 3.961 19.052 1.00 80.25 96 ALA A CA 1
ATOM 759 C C . ALA A 1 96 ? -8.054 4.157 19.339 1.00 80.25 96 ALA A C 1
ATOM 761 O O . ALA A 1 96 ? -8.425 4.887 20.264 1.00 80.25 96 ALA A O 1
ATOM 762 N N . LEU A 1 97 ? -8.931 3.446 18.620 1.00 78.62 97 LEU A N 1
ATOM 763 C CA . LEU A 1 97 ? -10.373 3.476 18.892 1.00 78.62 97 LEU A CA 1
ATOM 764 C C . LEU A 1 97 ? -10.709 2.933 20.285 1.00 78.62 97 LEU A C 1
ATOM 766 O O . LEU A 1 97 ? -11.542 3.515 20.979 1.00 78.62 97 LEU A O 1
ATOM 770 N N . LYS A 1 98 ? -10.047 1.854 20.724 1.00 75.81 98 LYS A N 1
ATOM 771 C CA . LYS A 1 98 ? -10.242 1.306 22.075 1.00 75.81 98 LYS A CA 1
ATOM 772 C C . LYS A 1 98 ? -9.835 2.315 23.154 1.00 75.81 98 LYS A C 1
ATOM 774 O O . LYS A 1 98 ? -10.550 2.446 24.139 1.00 75.81 98 LYS A O 1
ATOM 779 N N . LEU A 1 99 ? -8.743 3.055 22.950 1.00 73.81 99 LEU A N 1
ATOM 780 C CA . LEU A 1 99 ? -8.322 4.133 23.852 1.00 73.81 99 LEU A CA 1
ATOM 781 C C . LEU A 1 99 ? -9.341 5.279 23.911 1.00 73.81 99 LEU A C 1
ATOM 783 O O . LEU A 1 99 ? -9.554 5.852 24.973 1.00 73.81 99 LEU A O 1
ATOM 787 N N . THR A 1 100 ? -9.980 5.595 22.783 1.00 66.81 100 THR A N 1
ATOM 788 C CA . THR A 1 100 ? -10.958 6.692 22.694 1.00 66.81 100 THR A CA 1
ATOM 789 C C . THR A 1 100 ? -12.277 6.332 23.381 1.00 66.81 100 THR A C 1
ATOM 791 O O . THR A 1 100 ? -12.944 7.210 23.903 1.00 66.81 100 THR A O 1
ATOM 794 N N . HIS A 1 101 ? -12.641 5.046 23.420 1.00 58.22 101 HIS A N 1
ATOM 795 C CA . HIS A 1 101 ? -13.868 4.562 24.066 1.00 58.22 101 HIS A CA 1
ATOM 796 C C . HIS A 1 101 ? -13.715 4.307 25.583 1.00 58.22 101 HIS A C 1
ATOM 798 O O . HIS A 1 101 ? -14.707 4.078 26.271 1.00 58.22 101 HIS A O 1
ATOM 804 N N . ILE A 1 102 ? -12.481 4.291 26.103 1.00 57.28 102 ILE A N 1
ATOM 805 C CA . ILE A 1 102 ? -12.180 4.158 27.544 1.00 57.28 102 ILE A CA 1
ATOM 806 C C . ILE A 1 102 ? -12.170 5.533 28.248 1.00 57.28 102 ILE A C 1
ATOM 808 O O . ILE A 1 102 ? -12.136 5.594 29.475 1.00 57.28 102 ILE A O 1
ATOM 812 N N . ARG A 1 103 ? -12.215 6.627 27.482 1.00 46.56 103 ARG A N 1
ATOM 813 C CA . ARG A 1 103 ? -12.259 8.005 27.976 1.00 46.56 103 ARG A CA 1
ATOM 814 C C . ARG A 1 103 ? -13.686 8.540 27.968 1.00 46.56 103 ARG A C 1
ATOM 816 O O . ARG A 1 103 ? -13.983 9.340 28.877 1.00 46.56 103 ARG A O 1
#

Mean predicted aligned error: 7.5 Å

Radius of gyration: 15.5 Å; Cα contacts (8 Å, |Δi|>4): 76; chains: 1; bounding box: 41×21×52 Å

Solvent-accessible surface area (backbone atoms only — not comparable to full-atom values): 5655 Å² total; per-residue (Å²): 133,77,56,67,68,55,54,56,56,48,48,49,20,52,51,31,28,49,48,28,51,52,40,37,65,78,41,66,89,54,60,69,67,56,28,50,49,52,34,51,53,50,55,49,49,36,46,57,46,50,76,52,81,47,73,70,58,49,54,42,38,72,34,74,67,30,32,72,72,49,50,82,74,75,52,79,65,52,60,53,35,32,51,52,20,34,50,51,47,52,50,53,51,53,50,53,53,54,56,62,74,74,107

Secondary structure (DSSP, 8-state):
---HHHHHHHHHHHHHHHHHHHHHHHTTTS-HHHHHHHHHHHHHHHHHHHH---HHHHHHHTSHHHHHHH-SS--HHHHHHHHHHHHHHHHHHHHHHHHHH--

pLDDT: mean 78.99, std 8.0, range [46.56, 88.88]

Organism: NCBI:txid2833578

InterPro domains:
  IPR021257 Protein of unknown function DUF2809 [PF10990] (2-86)

Sequence (103 aa):
MLPPFLADNAGDALWAMMVYLGFRFLLFRKRILTALLLSLIFSFGIEFSQLYQAGWINQIRGTVLGALVLGHGFLMVDLLRYTIGIMIGSFIDKMALKLTHIR